Protein AF-A0A2E6AKY1-F1 (afdb_monomer_lite)

Foldseek 3Di:
DDDDDDDQVVQVVVCVVVVHCPPPSVVVVVVVVVD

Sequence (35 aa):
MAELGVNIDHVATVRQARKTNEPDPVWAAALAELG

Structure (mmCIF, N/CA/C/O backbone):
data_AF-A0A2E6AKY1-F1
#
_entry.id   AF-A0A2E6AKY1-F1
#
loop_
_at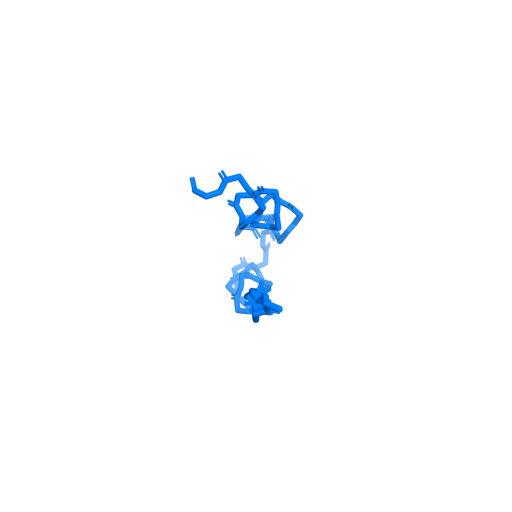om_site.group_PDB
_atom_site.id
_atom_site.type_symbol
_atom_site.label_atom_id
_atom_site.label_alt_id
_atom_site.label_comp_id
_atom_site.label_asym_id
_atom_site.label_entity_id
_atom_site.label_seq_id
_atom_site.pdbx_PDB_ins_code
_atom_site.Cartn_x
_atom_site.Cartn_y
_atom_site.Cartn_z
_atom_site.occupancy
_atom_site.B_iso_or_equiv
_atom_site.auth_seq_id
_atom_site.auth_comp_id
_atom_site.auth_asym_id
_atom_site.auth_atom_id
_atom_site.pdbx_PDB_model_num
ATOM 1 N N . MET A 1 1 ? 13.131 -5.010 -24.339 1.00 83.06 1 MET A N 1
ATOM 2 C CA . MET A 1 1 ? 12.950 -5.913 -23.183 1.00 83.06 1 MET A CA 1
ATOM 3 C C . MET A 1 1 ? 11.630 -5.524 -22.540 1.00 83.06 1 MET A C 1
ATOM 5 O O . MET A 1 1 ? 11.314 -4.345 -22.597 1.00 83.06 1 MET A O 1
ATOM 9 N N . ALA A 1 2 ? 10.825 -6.468 -22.059 1.00 92.75 2 ALA A N 1
ATOM 10 C CA . ALA A 1 2 ? 9.582 -6.120 -21.370 1.00 92.75 2 ALA A CA 1
ATOM 11 C C . ALA A 1 2 ? 9.891 -5.764 -19.909 1.00 92.75 2 ALA A C 1
ATOM 13 O O . ALA A 1 2 ? 10.710 -6.440 -19.289 1.00 92.75 2 ALA A O 1
ATOM 14 N N . GLU A 1 3 ? 9.251 -4.719 -19.394 1.00 95.44 3 GLU A N 1
ATOM 15 C CA . GLU A 1 3 ? 9.351 -4.280 -17.999 1.00 95.44 3 GLU A CA 1
ATOM 16 C C . GLU A 1 3 ? 8.089 -4.700 -17.229 1.00 95.44 3 GLU A C 1
ATOM 18 O O . GLU A 1 3 ? 7.017 -4.861 -17.821 1.00 95.44 3 GLU A O 1
ATOM 23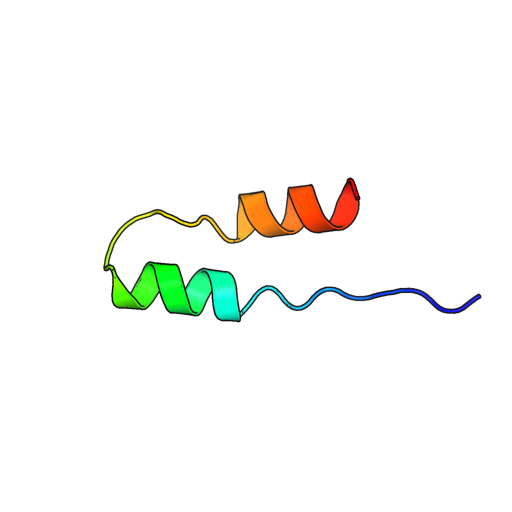 N N . LEU A 1 4 ? 8.214 -4.894 -15.914 1.00 96.69 4 LEU A N 1
ATOM 24 C CA . LEU A 1 4 ? 7.095 -5.187 -15.018 1.00 96.69 4 LEU A CA 1
ATOM 25 C C . LEU A 1 4 ? 6.698 -3.911 -14.271 1.00 96.69 4 LEU A C 1
ATOM 27 O O . LEU A 1 4 ? 7.513 -3.343 -13.556 1.00 96.69 4 LEU A O 1
ATOM 31 N N . GLY A 1 5 ? 5.435 -3.504 -14.389 1.00 97.50 5 GLY A N 1
ATOM 32 C CA . GLY A 1 5 ? 4.846 -2.474 -13.533 1.00 97.50 5 GLY A CA 1
ATOM 33 C C . GLY A 1 5 ? 4.024 -3.104 -12.411 1.00 97.50 5 GLY A C 1
ATOM 34 O O . GLY A 1 5 ? 3.147 -3.927 -12.681 1.00 97.50 5 GLY A O 1
ATOM 35 N N . VAL A 1 6 ? 4.272 -2.706 -11.163 1.00 98.25 6 VAL A N 1
ATOM 36 C CA . VAL A 1 6 ? 3.508 -3.166 -9.993 1.00 98.25 6 VAL A CA 1
ATOM 37 C C . VAL A 1 6 ? 2.493 -2.094 -9.589 1.00 98.25 6 VAL A C 1
ATOM 39 O O . VAL A 1 6 ? 2.863 -1.006 -9.157 1.00 98.25 6 VAL A O 1
ATOM 42 N N . ASN A 1 7 ? 1.195 -2.391 -9.716 1.00 98.50 7 ASN A N 1
ATOM 43 C CA . ASN A 1 7 ? 0.134 -1.513 -9.216 1.00 98.50 7 ASN A CA 1
ATOM 44 C C . ASN A 1 7 ? -0.074 -1.746 -7.703 1.00 98.50 7 ASN A C 1
ATOM 46 O O . ASN A 1 7 ? -0.381 -2.858 -7.276 1.00 98.50 7 ASN A O 1
ATOM 50 N N . ILE A 1 8 ? 0.057 -0.682 -6.902 1.00 98.56 8 ILE A N 1
ATOM 51 C CA . ILE A 1 8 ? -0.043 -0.702 -5.432 1.00 98.56 8 ILE A CA 1
ATOM 52 C C . ILE A 1 8 ? -1.364 -0.129 -4.872 1.00 98.56 8 ILE A C 1
ATOM 54 O O . ILE A 1 8 ? -1.486 0.074 -3.662 1.00 98.56 8 ILE A O 1
ATOM 58 N N . ASP A 1 9 ? -2.389 0.093 -5.699 1.00 98.69 9 ASP A N 1
ATOM 59 C CA . ASP A 1 9 ? -3.687 0.667 -5.297 1.00 98.69 9 ASP A CA 1
ATOM 60 C C . ASP A 1 9 ? -4.378 -0.147 -4.188 1.00 98.69 9 ASP A C 1
ATOM 62 O O . ASP A 1 9 ? -5.052 0.390 -3.298 1.00 98.69 9 ASP A O 1
ATOM 66 N N . HIS A 1 10 ? -4.186 -1.467 -4.184 1.00 98.69 10 HIS A N 1
ATOM 67 C CA . HIS A 1 10 ? -4.767 -2.338 -3.164 1.00 98.69 10 HIS A CA 1
ATOM 68 C C . HIS A 1 10 ? -4.086 -2.214 -1.795 1.00 98.69 10 HIS A C 1
ATOM 70 O O . HIS A 1 10 ? -4.750 -2.402 -0.774 1.00 98.69 10 HIS A O 1
ATOM 76 N N . VAL A 1 11 ? -2.821 -1.789 -1.737 1.00 98.81 11 VAL A N 1
ATOM 77 C CA . VAL A 1 11 ? -2.167 -1.424 -0.469 1.00 98.81 11 VAL A CA 1
ATOM 78 C C . VAL A 1 11 ? -2.895 -0.230 0.153 1.00 98.81 11 VAL A C 1
ATOM 80 O O . VAL A 1 11 ? -3.306 -0.276 1.316 1.00 98.81 11 VAL A O 1
ATOM 83 N N . ALA A 1 12 ? -3.163 0.805 -0.652 1.00 98.69 12 ALA A N 1
ATOM 84 C CA . ALA A 1 12 ? -3.932 1.968 -0.216 1.00 98.69 12 ALA A CA 1
ATOM 85 C C . ALA A 1 12 ? -5.372 1.602 0.179 1.00 98.69 12 ALA A C 1
ATOM 87 O O . ALA A 1 12 ? -5.883 2.140 1.162 1.00 98.69 12 ALA A O 1
ATOM 88 N N . THR A 1 13 ? -5.994 0.655 -0.530 1.00 98.81 13 THR A N 1
ATOM 89 C CA . THR A 1 13 ? -7.341 0.149 -0.217 1.00 98.81 13 THR A CA 1
ATOM 90 C C . THR A 1 13 ? -7.401 -0.440 1.199 1.00 98.81 13 THR A C 1
ATOM 92 O O . THR A 1 13 ? -8.276 -0.078 1.988 1.00 98.81 13 THR A O 1
ATOM 95 N N . VAL A 1 14 ? -6.438 -1.296 1.569 1.00 98.75 14 VAL A N 1
ATOM 96 C CA . VAL A 1 14 ? -6.358 -1.892 2.918 1.00 98.75 14 VAL A CA 1
ATOM 97 C C . VAL A 1 14 ? -6.128 -0.820 3.985 1.00 98.75 14 VAL A C 1
ATOM 99 O O . VAL A 1 14 ? -6.792 -0.833 5.026 1.00 98.75 14 VAL A O 1
ATOM 102 N N . ARG A 1 15 ? -5.222 0.133 3.728 1.00 98.81 15 ARG A N 1
ATOM 103 C CA . ARG A 1 15 ? -4.952 1.258 4.638 1.00 98.81 15 ARG A CA 1
ATOM 104 C C . ARG A 1 15 ? -6.221 2.063 4.922 1.00 98.81 15 ARG A C 1
ATOM 106 O O . ARG A 1 15 ? -6.571 2.300 6.078 1.00 98.81 15 ARG A O 1
ATOM 113 N N . GLN A 1 16 ? -6.936 2.449 3.865 1.00 98.81 16 GLN A N 1
ATOM 114 C CA . GLN A 1 16 ? -8.162 3.246 3.950 1.00 98.81 16 GLN A CA 1
ATOM 115 C C . GLN A 1 16 ? -9.274 2.512 4.705 1.00 98.81 16 GLN A C 1
ATOM 117 O O . GLN A 1 16 ? -9.929 3.119 5.553 1.00 98.81 16 GLN A O 1
ATOM 122 N N . ALA A 1 17 ? -9.446 1.208 4.468 1.00 98.88 17 ALA A N 1
ATOM 123 C CA . ALA A 1 17 ? -10.429 0.391 5.180 1.00 98.88 17 ALA A CA 1
ATOM 124 C C . ALA A 1 17 ? -10.188 0.372 6.700 1.00 98.88 17 ALA A C 1
ATOM 126 O O . ALA A 1 17 ? -11.136 0.390 7.484 1.00 98.88 17 ALA A O 1
ATOM 127 N N . ARG A 1 18 ? -8.918 0.377 7.124 1.00 98.62 18 ARG A N 1
ATOM 128 C CA . ARG A 1 18 ? -8.531 0.343 8.542 1.00 98.62 18 ARG A CA 1
ATOM 129 C C . ARG A 1 18 ? -8.491 1.721 9.201 1.00 98.62 18 ARG A C 1
ATOM 131 O O . ARG A 1 18 ? -8.444 1.787 10.425 1.00 98.62 18 ARG A O 1
ATOM 138 N N . LYS A 1 19 ? -8.512 2.805 8.415 1.00 98.25 19 LYS A N 1
ATOM 139 C CA . LYS A 1 19 ? -8.339 4.192 8.889 1.00 98.25 19 LYS A CA 1
ATOM 140 C C . LYS A 1 19 ? -7.073 4.364 9.737 1.00 98.25 19 LYS A C 1
ATOM 142 O O . LYS A 1 19 ? -7.087 5.030 10.770 1.00 98.25 19 LYS A O 1
ATOM 147 N N . THR A 1 20 ? -5.983 3.741 9.304 1.00 98.25 20 THR A N 1
ATOM 148 C CA . THR A 1 20 ? -4.660 3.884 9.925 1.00 98.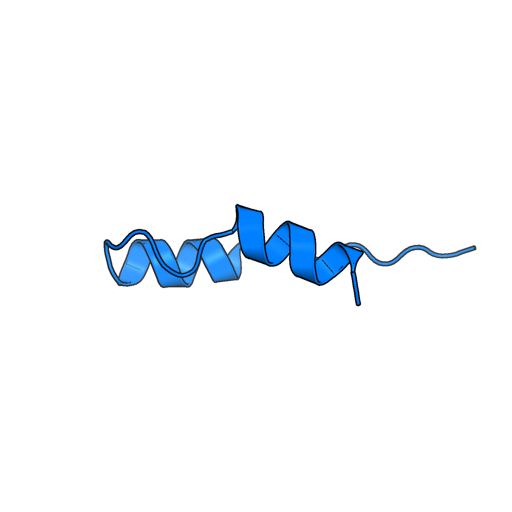25 2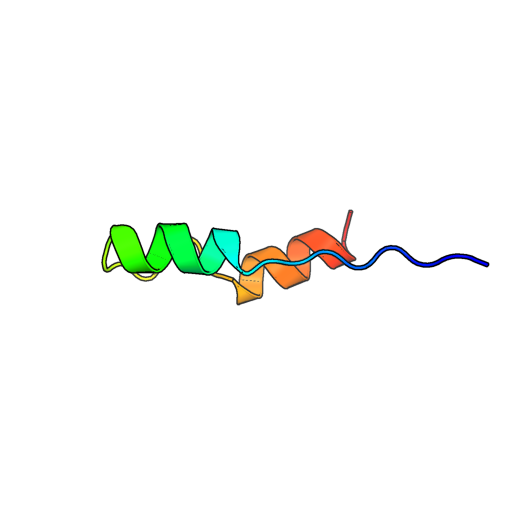0 THR A CA 1
ATOM 149 C C . THR A 1 20 ? -3.652 4.364 8.882 1.00 98.25 20 THR A C 1
ATOM 151 O O . THR A 1 20 ? -3.999 4.570 7.719 1.00 98.25 20 THR A O 1
ATOM 154 N N . ASN A 1 21 ? -2.394 4.524 9.292 1.00 98.06 21 ASN A N 1
ATOM 155 C CA . ASN A 1 21 ? -1.298 4.825 8.371 1.00 98.06 21 ASN A CA 1
ATOM 156 C C . ASN A 1 21 ? -0.727 3.572 7.687 1.00 98.06 21 ASN A C 1
ATOM 158 O O . ASN A 1 21 ? 0.053 3.714 6.755 1.00 98.06 21 ASN A O 1
ATOM 162 N N . GLU A 1 22 ? -1.142 2.369 8.101 1.00 98.25 22 GLU A N 1
ATOM 163 C CA . GLU A 1 22 ? -0.551 1.106 7.655 1.00 98.25 22 GLU A CA 1
ATOM 164 C C . GLU A 1 22 ? -1.568 0.177 6.968 1.00 98.25 22 GLU A C 1
ATOM 166 O O . GLU A 1 22 ? -2.668 -0.050 7.495 1.00 98.25 22 GLU A O 1
ATOM 171 N N . PRO A 1 23 ? -1.198 -0.464 5.847 1.00 98.38 23 PRO A N 1
ATOM 172 C CA . PRO A 1 23 ? 0.126 -0.433 5.213 1.00 98.38 23 PRO A CA 1
ATOM 173 C C . PRO A 1 23 ? 0.404 0.871 4.445 1.00 98.38 23 PRO A C 1
ATOM 175 O O . PRO A 1 23 ? -0.501 1.407 3.805 1.00 98.38 23 PRO A O 1
ATOM 178 N N . ASP A 1 24 ? 1.642 1.364 4.478 1.00 98.56 24 ASP A N 1
ATOM 179 C CA . ASP A 1 24 ? 2.056 2.526 3.681 1.00 98.56 24 ASP A CA 1
ATOM 180 C C . ASP A 1 24 ? 2.316 2.159 2.198 1.00 98.56 24 ASP A C 1
ATOM 182 O O . ASP A 1 24 ? 3.229 1.380 1.903 1.00 98.56 24 ASP A O 1
ATOM 186 N N . PRO A 1 25 ? 1.570 2.731 1.230 1.00 98.56 25 PRO A N 1
ATOM 187 C CA . PRO A 1 25 ? 1.831 2.543 -0.196 1.00 98.56 25 PRO A CA 1
ATOM 188 C C . PRO A 1 25 ? 3.218 3.017 -0.643 1.00 98.56 25 PRO A C 1
ATOM 190 O O . PRO A 1 25 ? 3.760 2.452 -1.586 1.00 98.56 25 PRO A O 1
ATOM 193 N N . VAL A 1 26 ? 3.818 4.016 0.018 1.00 98.38 26 VAL A N 1
ATOM 194 C CA . VAL A 1 26 ? 5.176 4.474 -0.334 1.00 98.38 26 VAL A CA 1
ATOM 195 C C . VAL A 1 26 ? 6.194 3.377 -0.036 1.00 98.38 26 VAL A C 1
ATOM 197 O O . VAL A 1 26 ? 7.056 3.084 -0.863 1.00 98.38 26 VAL A O 1
ATOM 200 N N . TRP A 1 27 ? 6.053 2.715 1.113 1.00 98.38 27 TRP A N 1
ATOM 201 C CA . TRP A 1 27 ? 6.897 1.577 1.455 1.00 98.38 27 TRP A CA 1
ATOM 202 C C . TRP A 1 27 ? 6.668 0.387 0.514 1.00 98.38 27 TRP A C 1
ATOM 204 O O . TRP A 1 27 ? 7.624 -0.252 0.083 1.00 98.38 27 TRP A O 1
ATOM 214 N N . ALA A 1 28 ? 5.419 0.124 0.121 1.00 98.50 28 ALA A N 1
ATOM 215 C CA . ALA A 1 28 ? 5.118 -0.919 -0.860 1.00 98.50 28 ALA A CA 1
ATOM 216 C C . ALA A 1 28 ? 5.749 -0.652 -2.239 1.00 98.50 28 ALA A C 1
ATOM 218 O O . ALA A 1 28 ? 6.228 -1.592 -2.868 1.00 98.50 28 ALA A O 1
ATOM 219 N N 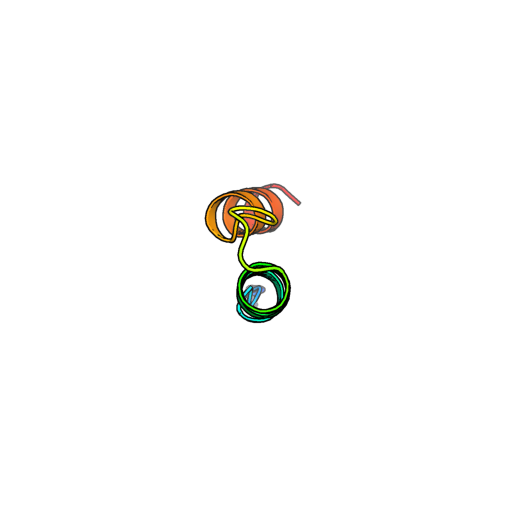. ALA A 1 29 ? 5.795 0.607 -2.688 1.00 98.56 29 ALA A N 1
ATOM 220 C CA . ALA A 1 29 ? 6.500 0.980 -3.914 1.00 98.56 29 ALA A CA 1
ATOM 221 C C . ALA A 1 29 ? 8.003 0.682 -3.810 1.00 98.56 29 ALA A C 1
ATOM 223 O O . ALA A 1 29 ? 8.572 0.084 -4.716 1.00 98.56 29 ALA A O 1
ATOM 224 N N . ALA A 1 30 ? 8.633 1.029 -2.683 1.00 98.50 30 ALA A N 1
ATOM 225 C CA . ALA A 1 30 ? 10.047 0.730 -2.462 1.00 98.50 30 ALA A CA 1
ATOM 226 C C . ALA A 1 30 ? 10.331 -0.782 -2.506 1.00 98.50 30 ALA A C 1
ATOM 228 O O . ALA A 1 30 ? 11.301 -1.204 -3.126 1.00 98.50 30 ALA A O 1
ATOM 229 N N . LEU A 1 31 ? 9.471 -1.605 -1.895 1.00 98.12 31 LEU A N 1
ATOM 230 C CA . LEU A 1 31 ? 9.604 -3.065 -1.946 1.00 98.12 31 LEU A CA 1
ATOM 231 C C . LEU A 1 31 ? 9.430 -3.620 -3.368 1.00 98.12 31 LEU A C 1
ATOM 233 O O . LEU A 1 31 ? 10.166 -4.525 -3.748 1.00 98.12 31 LEU A O 1
ATOM 237 N N . ALA A 1 32 ? 8.504 -3.069 -4.158 1.00 98.00 32 ALA A N 1
ATOM 238 C CA . ALA A 1 32 ? 8.286 -3.490 -5.542 1.00 98.00 32 ALA A CA 1
ATOM 239 C C . ALA A 1 32 ? 9.515 -3.259 -6.441 1.00 98.00 32 ALA A C 1
ATOM 241 O O . ALA A 1 32 ? 9.780 -4.072 -7.321 1.00 98.00 32 ALA A O 1
ATOM 242 N N . GLU A 1 33 ? 10.270 -2.184 -6.199 1.00 97.81 33 GLU A N 1
ATOM 243 C CA . GLU A 1 33 ? 11.509 -1.878 -6.929 1.00 97.81 33 GLU A CA 1
ATOM 244 C C . GLU A 1 33 ? 12.707 -2.722 -6.459 1.00 97.81 33 GLU A C 1
ATOM 246 O O . GLU A 1 33 ? 13.620 -2.991 -7.238 1.00 97.81 33 GLU A O 1
ATOM 251 N N . LEU A 1 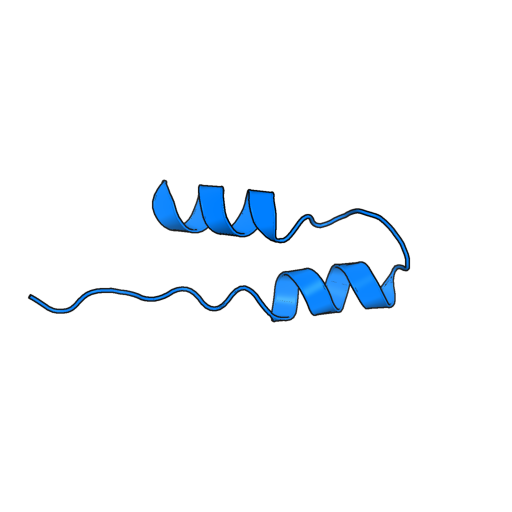34 ? 12.731 -3.132 -5.184 1.00 97.00 34 LEU A N 1
ATOM 252 C CA . LEU A 1 34 ? 13.836 -3.911 -4.610 1.00 97.00 34 LEU A CA 1
ATOM 253 C C . LEU A 1 34 ? 13.808 -5.395 -5.006 1.00 97.00 34 LEU A C 1
ATOM 255 O O . LEU A 1 34 ? 14.883 -5.986 -5.129 1.00 97.00 34 LEU A O 1
ATOM 259 N N . GLY A 1 35 ? 12.616 -5.963 -5.229 1.00 85.12 35 GLY A N 1
ATOM 260 C CA . GLY A 1 35 ? 12.423 -7.388 -5.531 1.00 85.12 35 GLY A CA 1
ATOM 261 C C . GLY A 1 35 ? 12.359 -8.266 -4.290 1.00 85.12 35 GLY A C 1
ATOM 262 O O . GLY A 1 35 ? 13.408 -8.460 -3.637 1.00 85.12 35 GLY A O 1
#

pLDDT: mean 97.29, std 3.45, range [83.06, 98.88]

Radius of gyration: 11.3 Å; chains: 1; bounding box: 24×12×33 Å

Secondary structure (DSSP, 8-state):
-PPPP---HHHHHHHHHHTSS-S-HHHHHHHHHH-